Protein AF-A0A520EEW1-F1 (afdb_monomer)

Nearest PDB structures (foldseek):
  8c90-assembly1_P  TM=9.135E-01  e=3.456E-04  Escherichia coli
  8cvm-assembly1_o  TM=9.529E-01  e=2.545E-03  Cutibacterium acnes
  6wu9-assembly1_Q  TM=9.573E-01  e=3.967E-03  Enterococcus faecalis OG1RF
  8v9k-assembly1_R  TM=9.419E-01  e=5.742E-03  Mycolicibacterium smegmatis MC2 155

Solvent-accessible surface area (backbone atoms only — not comparable to full-atom values): 5316 Å² total; per-residue (Å²): 87,73,56,95,88,41,83,46,85,83,89,79,67,94,85,44,89,91,56,93,80,87,79,87,86,76,57,64,57,73,94,60,96,73,66,68,74,50,77,83,37,68,73,79,80,45,60,72,50,70,49,76,71,76,86,68,85,70,77,70,74,73,78,68,81,90,89,88,86,88,130

Foldseek 3Di:
DQDPNDDDDDDDDPPDPVDDDDDDPFAFDDDDPDPCVLVVDDDPVNDTHTPPPPPDDPPVVPPDDDDDDDD

Secondary structure (DSSP, 8-state):
-EETTEE------TT-TT---------B--S-SS-GGGSS--GGGGPPPB----TTSSSSTTSS-------

Mean predicted aligned error: 12.29 Å

Radius of gyration: 20.96 Å; Cα contacts (8 Å, |Δi|>4): 21; chains: 1; bounding box: 40×66×36 Å

pLDDT: mean 75.7, std 13.13, range [47.53, 89.56]

Sequence (71 aa):
KISSGEGVERTFQTYSPLIAAIEVKRRGDVRRAKLYYLRERSGRSARIKEKLQLRGAKSAAAAAAPAADAQ

Structure (mmCIF, N/CA/C/O backbone):
data_AF-A0A520EEW1-F1
#
_entry.id   AF-A0A520EEW1-F1
#
loop_
_atom_site.group_PDB
_atom_site.id
_atom_site.type_symbol
_atom_site.label_atom_id
_atom_site.label_alt_id
_atom_site.label_comp_id
_atom_site.label_asym_id
_atom_site.label_entity_id
_atom_site.label_seq_id
_atom_site.pdbx_PDB_ins_code
_atom_site.Cartn_x
_atom_site.Cartn_y
_atom_site.Cartn_z
_atom_site.occupancy
_atom_site.B_iso_or_equiv
_atom_site.auth_seq_id
_atom_site.auth_comp_id
_atom_site.auth_asym_id
_atom_site.auth_atom_id
_atom_site.pdbx_PDB_model_num
ATOM 1 N N . LYS A 1 1 ? 2.871 6.556 1.026 1.00 68.69 1 LYS A N 1
ATOM 2 C CA . LYS A 1 1 ? 2.069 7.619 0.360 1.00 68.69 1 LYS A CA 1
ATOM 3 C C . LYS A 1 1 ? 2.843 8.918 0.502 1.00 68.69 1 LYS A C 1
ATOM 5 O O . LYS A 1 1 ? 3.248 9.208 1.618 1.00 68.69 1 LYS A O 1
ATOM 10 N N . ILE A 1 2 ? 3.066 9.662 -0.583 1.00 67.12 2 ILE A N 1
ATOM 11 C CA . ILE A 1 2 ? 3.688 10.986 -0.471 1.00 67.12 2 ILE A CA 1
ATOM 12 C C . ILE A 1 2 ? 2.654 11.906 0.175 1.00 67.12 2 ILE A C 1
ATOM 14 O O . ILE A 1 2 ? 1.564 12.083 -0.372 1.00 67.12 2 ILE A O 1
ATOM 18 N N . SER A 1 3 ? 2.953 12.392 1.372 1.00 70.94 3 SER A N 1
ATOM 19 C CA . SER A 1 3 ? 2.135 13.384 2.067 1.00 70.94 3 SER A CA 1
ATOM 20 C C . SER A 1 3 ? 3.000 14.632 2.170 1.00 70.94 3 SER A C 1
ATOM 22 O O . SER A 1 3 ? 4.106 14.550 2.683 1.00 70.94 3 SER A O 1
ATOM 24 N N . SER A 1 4 ? 2.545 15.747 1.599 1.00 70.00 4 SER A N 1
ATOM 25 C CA . SER A 1 4 ? 3.264 17.033 1.647 1.00 70.00 4 SER A CA 1
ATOM 26 C C . SER A 1 4 ? 4.700 17.015 1.091 1.00 70.00 4 SER A C 1
ATOM 28 O O . SER A 1 4 ? 5.554 17.748 1.563 1.00 70.00 4 SER A O 1
ATOM 30 N N . GLY A 1 5 ? 4.975 16.183 0.081 1.00 73.88 5 GLY A N 1
ATOM 31 C CA . GLY A 1 5 ? 6.306 16.070 -0.536 1.00 73.88 5 GLY A CA 1
ATOM 32 C C . GLY A 1 5 ? 7.222 15.019 0.100 1.00 73.88 5 GLY A C 1
ATOM 33 O O . GLY A 1 5 ? 8.201 14.627 -0.528 1.00 73.88 5 GLY A O 1
ATOM 34 N N . GLU A 1 6 ? 6.857 14.467 1.260 1.00 75.12 6 GLU A N 1
ATOM 35 C CA . GLU A 1 6 ? 7.646 13.456 1.971 1.00 75.12 6 GLU A CA 1
ATOM 36 C C . GLU A 1 6 ? 7.022 12.054 1.880 1.00 75.12 6 GLU A C 1
ATOM 38 O O . GLU A 1 6 ? 5.798 11.865 1.913 1.00 75.12 6 GLU A O 1
ATOM 43 N N . GLY A 1 7 ? 7.871 11.034 1.727 1.00 76.06 7 GLY A N 1
ATOM 44 C CA . GLY A 1 7 ? 7.455 9.637 1.627 1.00 76.06 7 GLY A CA 1
ATOM 45 C C . GLY A 1 7 ? 7.068 9.060 2.987 1.00 76.06 7 GLY A C 1
ATOM 46 O O . GLY A 1 7 ? 7.936 8.750 3.789 1.00 76.06 7 GLY A O 1
ATOM 47 N N . VAL A 1 8 ? 5.769 8.855 3.232 1.00 81.94 8 VAL A N 1
ATOM 48 C CA . VAL A 1 8 ? 5.280 8.296 4.505 1.00 81.94 8 VAL A CA 1
ATOM 49 C C . VAL A 1 8 ? 4.902 6.821 4.358 1.00 81.94 8 VAL A C 1
ATOM 51 O O . VAL A 1 8 ? 4.052 6.465 3.526 1.00 81.94 8 VAL A O 1
ATOM 54 N N . GLU A 1 9 ? 5.482 5.975 5.208 1.00 84.25 9 GLU A N 1
ATOM 55 C CA . GLU A 1 9 ? 5.071 4.586 5.431 1.00 84.25 9 GLU A CA 1
ATOM 56 C C . GLU A 1 9 ? 4.173 4.493 6.671 1.00 84.25 9 GLU A C 1
ATOM 58 O O . GLU A 1 9 ? 4.405 5.172 7.667 1.00 84.25 9 GLU A O 1
ATOM 63 N N . ARG A 1 10 ? 3.115 3.676 6.609 1.00 85.81 10 ARG A N 1
ATOM 64 C CA . ARG A 1 10 ? 2.210 3.437 7.743 1.00 85.81 10 ARG A CA 1
ATOM 65 C C . ARG A 1 10 ? 1.979 1.943 7.899 1.00 85.81 10 ARG A C 1
ATOM 67 O O . ARG A 1 10 ? 1.607 1.282 6.930 1.00 85.81 10 ARG A O 1
ATOM 74 N N . THR A 1 11 ? 2.160 1.447 9.115 1.00 85.62 11 THR A N 1
ATOM 75 C CA . THR A 1 11 ? 1.816 0.078 9.501 1.00 85.62 11 THR A CA 1
ATOM 76 C C . THR A 1 11 ? 0.507 0.124 10.271 1.00 85.62 11 THR A C 1
ATOM 78 O O . THR A 1 11 ? 0.384 0.863 11.244 1.00 85.62 11 THR A O 1
ATOM 81 N N . PHE A 1 12 ? -0.472 -0.651 9.821 1.00 85.12 12 PHE A N 1
ATOM 82 C CA . PHE A 1 12 ? -1.785 -0.739 10.444 1.00 85.12 12 PHE A CA 1
ATOM 83 C C . PHE A 1 12 ? -1.980 -2.140 11.013 1.00 85.12 12 PHE A C 1
ATOM 85 O O . PHE A 1 12 ? -1.624 -3.124 10.366 1.00 85.12 12 PHE A O 1
ATOM 92 N N . GLN A 1 13 ? -2.547 -2.230 12.214 1.00 87.00 13 GLN A N 1
ATOM 93 C CA . GLN A 1 13 ? -2.984 -3.504 12.779 1.00 87.00 13 GLN A CA 1
ATOM 94 C C . GLN A 1 13 ? -4.371 -3.849 12.230 1.00 87.00 13 GLN A C 1
ATOM 96 O O . GLN A 1 13 ? -5.261 -3.004 12.251 1.00 87.00 13 GLN A O 1
ATOM 101 N N . THR A 1 14 ? -4.576 -5.084 11.775 1.00 84.31 14 THR A N 1
ATOM 102 C CA . THR A 1 14 ? -5.808 -5.495 11.076 1.00 84.31 14 THR A CA 1
ATOM 103 C C . THR A 1 14 ? -7.073 -5.400 11.932 1.00 84.31 14 THR A C 1
ATOM 105 O O . THR A 1 14 ? -8.134 -5.103 11.398 1.00 84.31 14 THR A O 1
ATOM 108 N N . TYR A 1 15 ? -6.964 -5.612 13.246 1.00 85.56 15 TYR A N 1
ATOM 109 C CA . TYR A 1 15 ? -8.102 -5.645 14.175 1.00 85.56 15 TYR A CA 1
ATOM 110 C C . TYR A 1 15 ? -8.140 -4.441 15.127 1.00 85.56 15 TYR A C 1
ATOM 112 O O . TYR A 1 15 ? -8.717 -4.516 16.208 1.00 85.56 15 TYR A O 1
ATOM 120 N N . SER A 1 16 ? -7.483 -3.334 14.770 1.00 87.19 16 SER A N 1
ATOM 121 C CA . SER A 1 16 ? -7.492 -2.141 15.619 1.00 87.19 16 SER A CA 1
ATOM 122 C C . SER A 1 16 ? -8.831 -1.399 15.520 1.00 87.19 16 SER A C 1
ATOM 124 O O . SER A 1 16 ? -9.278 -1.130 14.404 1.00 87.19 16 SER A O 1
ATOM 126 N N . PRO A 1 17 ? -9.425 -0.965 16.648 1.00 86.62 17 PRO A N 1
ATOM 127 C CA . PRO A 1 17 ? -10.662 -0.179 16.647 1.00 86.62 17 PRO A CA 1
ATOM 128 C C . PRO A 1 17 ? -10.479 1.237 16.076 1.00 86.62 17 PRO A C 1
ATOM 130 O O . PRO A 1 17 ? -11.455 1.922 15.795 1.00 86.62 17 PRO A O 1
ATOM 133 N N . LEU A 1 18 ? -9.234 1.687 15.884 1.00 89.00 18 LEU A N 1
ATOM 134 C CA . LEU A 1 18 ? -8.919 2.988 15.286 1.00 89.00 18 LEU A CA 1
AT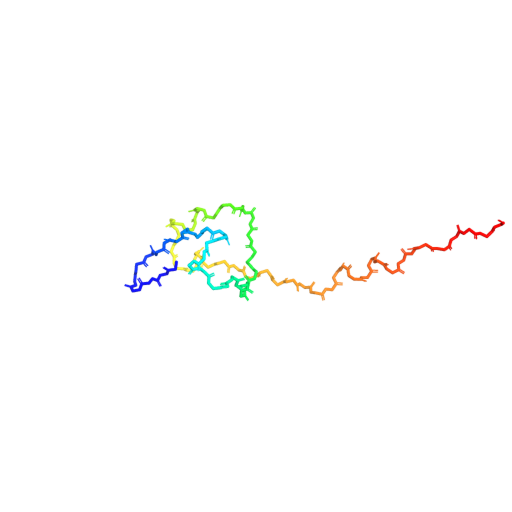OM 135 C C . LEU A 1 18 ? -9.158 3.028 13.766 1.00 89.00 18 LEU A C 1
ATOM 137 O O . LEU A 1 18 ? -9.071 4.096 13.159 1.00 89.00 18 LEU A O 1
ATOM 141 N N . ILE A 1 19 ? -9.411 1.879 13.132 1.00 85.25 19 ILE A N 1
ATOM 142 C CA . ILE A 1 19 ? -9.578 1.756 11.683 1.00 85.25 19 ILE A CA 1
ATOM 143 C C . ILE A 1 19 ? -11.045 1.457 11.381 1.00 85.25 19 ILE A C 1
ATOM 145 O O . ILE A 1 19 ? -11.559 0.421 11.782 1.00 85.25 19 ILE A O 1
ATOM 149 N N . ALA A 1 20 ? -11.703 2.340 10.627 1.00 88.50 20 ALA A N 1
ATOM 150 C CA . ALA A 1 20 ? -13.105 2.161 10.253 1.00 88.50 20 ALA A CA 1
ATOM 151 C C . ALA A 1 20 ? -13.309 1.027 9.229 1.00 88.50 20 ALA A C 1
ATOM 153 O O . ALA A 1 20 ? -14.138 0.148 9.434 1.00 88.50 20 ALA A O 1
ATOM 154 N N . ALA A 1 21 ? -12.562 1.042 8.119 1.00 84.06 21 ALA A N 1
ATOM 155 C CA . ALA A 1 21 ? -12.666 0.036 7.064 1.00 84.06 21 ALA A CA 1
ATOM 156 C C . ALA A 1 21 ? -11.398 -0.019 6.199 1.00 84.06 21 ALA A C 1
ATOM 158 O O . ALA A 1 21 ? -10.679 0.974 6.052 1.00 84.06 21 ALA A O 1
ATOM 159 N N . ILE A 1 22 ? -11.144 -1.183 5.592 1.00 86.94 22 ILE A N 1
ATOM 160 C CA . ILE A 1 22 ? -10.058 -1.402 4.630 1.00 86.94 22 ILE A CA 1
ATOM 161 C C . ILE A 1 22 ? -10.678 -1.825 3.294 1.00 86.94 22 ILE A C 1
ATOM 163 O O . ILE A 1 22 ? -11.131 -2.955 3.142 1.00 86.94 22 ILE A O 1
ATOM 167 N N . GLU A 1 23 ? -10.667 -0.925 2.310 1.00 88.31 23 GLU A N 1
ATOM 168 C CA . GLU A 1 23 ? -11.195 -1.182 0.965 1.00 88.31 23 GLU A CA 1
ATOM 169 C C . GLU A 1 23 ? -10.075 -1.333 -0.072 1.00 88.31 23 GLU A C 1
ATOM 171 O O . GLU A 1 23 ? -9.156 -0.509 -0.170 1.00 88.31 23 GLU A O 1
ATOM 176 N N . VAL A 1 24 ? -10.165 -2.373 -0.907 1.00 87.00 24 VAL A N 1
ATOM 177 C CA . VAL A 1 24 ? -9.210 -2.604 -1.998 1.00 87.00 24 VAL A CA 1
ATOM 178 C C . VAL A 1 24 ? -9.609 -1.772 -3.211 1.00 87.00 24 VAL A C 1
ATOM 180 O O . VAL A 1 24 ? -10.477 -2.162 -3.985 1.00 87.00 24 VAL A O 1
ATOM 183 N N . LYS A 1 25 ? -8.926 -0.642 -3.419 1.00 86.75 25 LYS A N 1
ATOM 184 C CA . LYS A 1 25 ? -9.188 0.231 -4.575 1.00 86.75 25 LYS A CA 1
ATOM 185 C C . LYS A 1 25 ? -8.779 -0.396 -5.908 1.00 86.75 25 LYS A C 1
ATOM 187 O O . LYS A 1 25 ? -9.522 -0.306 -6.876 1.00 86.75 25 LYS A O 1
ATOM 192 N N . ARG A 1 26 ? -7.570 -0.966 -5.981 1.00 86.31 26 ARG A N 1
ATOM 193 C CA . ARG A 1 26 ? -6.989 -1.563 -7.199 1.00 86.31 26 ARG A CA 1
ATOM 194 C C . ARG A 1 26 ? -6.055 -2.709 -6.835 1.00 86.31 26 ARG A C 1
ATOM 196 O O . ARG A 1 26 ? -5.400 -2.663 -5.792 1.00 86.31 26 ARG A O 1
ATOM 203 N N . ARG A 1 27 ? -5.961 -3.719 -7.702 1.00 85.31 27 ARG A N 1
ATOM 204 C CA . ARG A 1 27 ? -5.021 -4.841 -7.544 1.00 85.31 27 ARG A CA 1
ATOM 205 C C . ARG A 1 27 ? -3.772 -4.573 -8.378 1.00 85.31 27 ARG A C 1
ATOM 207 O O . ARG A 1 27 ? -3.864 -4.451 -9.592 1.00 85.31 27 ARG A O 1
ATOM 214 N N . GLY A 1 28 ? -2.611 -4.475 -7.739 1.00 85.56 28 GLY A N 1
ATOM 215 C CA . GLY A 1 28 ? -1.329 -4.316 -8.433 1.00 85.56 28 GLY A CA 1
ATOM 216 C C . GLY A 1 28 ? -0.770 -5.646 -8.943 1.00 85.56 28 GLY A C 1
ATOM 217 O O . GLY A 1 28 ? -0.981 -6.686 -8.320 1.00 85.56 28 GLY A O 1
ATOM 218 N N . ASP A 1 29 ? -0.046 -5.613 -10.060 1.00 86.50 29 ASP A N 1
ATOM 219 C CA . ASP A 1 29 ? 0.759 -6.735 -10.541 1.00 86.50 29 ASP A CA 1
ATOM 220 C C . ASP A 1 29 ? 2.155 -6.667 -9.909 1.00 86.50 29 ASP A C 1
ATOM 222 O O . ASP A 1 29 ? 2.974 -5.802 -10.232 1.00 86.50 29 ASP A O 1
ATOM 226 N N . VAL A 1 30 ? 2.402 -7.549 -8.942 1.00 88.69 30 VAL A N 1
ATOM 227 C CA . VAL A 1 30 ? 3.658 -7.627 -8.194 1.00 88.69 30 VAL A CA 1
ATOM 228 C C . VAL A 1 30 ? 4.105 -9.076 -8.071 1.00 88.69 30 VAL A C 1
ATOM 230 O O . VAL A 1 30 ? 3.296 -9.981 -7.882 1.00 88.69 30 VAL A O 1
ATOM 233 N N . ARG A 1 31 ? 5.422 -9.292 -8.156 1.00 86.56 31 ARG A N 1
ATOM 234 C CA . ARG A 1 31 ? 6.038 -10.626 -8.045 1.00 86.56 31 ARG A CA 1
ATOM 235 C C . ARG A 1 31 ? 6.503 -10.967 -6.630 1.00 86.56 31 ARG A C 1
ATOM 237 O O . ARG A 1 31 ? 6.667 -12.135 -6.308 1.00 86.56 31 ARG A O 1
ATOM 244 N N . ARG A 1 32 ? 6.767 -9.953 -5.798 1.00 87.06 32 ARG A N 1
ATOM 245 C CA . ARG A 1 32 ? 7.283 -10.115 -4.430 1.00 87.06 32 ARG A CA 1
ATOM 246 C C . ARG A 1 32 ? 6.189 -9.778 -3.421 1.00 87.06 32 ARG A C 1
ATOM 248 O O . ARG A 1 32 ? 5.493 -8.785 -3.600 1.00 87.06 32 ARG A O 1
ATOM 255 N N . ALA A 1 33 ? 6.089 -10.561 -2.345 1.00 87.94 33 ALA A N 1
ATOM 256 C CA . ALA A 1 33 ? 5.145 -10.306 -1.252 1.00 87.94 33 ALA A CA 1
ATOM 257 C C . ALA A 1 33 ? 5.514 -9.054 -0.435 1.00 87.94 33 ALA A C 1
ATOM 259 O O . ALA A 1 33 ? 4.643 -8.289 -0.032 1.00 87.94 33 ALA A O 1
ATOM 260 N N . LYS A 1 34 ? 6.816 -8.823 -0.217 1.00 88.94 34 LYS A N 1
ATOM 261 C CA . LYS A 1 34 ? 7.341 -7.635 0.469 1.00 88.94 34 LYS A CA 1
ATOM 262 C C . LYS A 1 34 ? 7.899 -6.650 -0.560 1.00 88.94 34 LYS A C 1
ATOM 264 O O . LYS A 1 34 ? 8.800 -6.991 -1.327 1.00 88.94 34 LYS A O 1
ATOM 269 N N . LEU A 1 35 ? 7.374 -5.424 -0.573 1.00 89.00 35 LEU A N 1
ATOM 270 C CA . LEU A 1 35 ? 7.673 -4.402 -1.588 1.00 89.00 35 LEU A CA 1
ATOM 271 C C . LEU A 1 35 ? 8.744 -3.387 -1.147 1.00 89.00 35 LEU A C 1
ATOM 273 O O . LEU A 1 35 ? 8.695 -2.228 -1.547 1.00 89.00 35 LEU A O 1
ATOM 277 N N . TYR A 1 36 ? 9.729 -3.804 -0.343 1.00 89.56 36 TYR A N 1
ATOM 278 C CA . TYR A 1 36 ? 10.758 -2.897 0.195 1.00 89.56 36 TYR A CA 1
ATOM 279 C C . TYR A 1 36 ? 11.568 -2.166 -0.880 1.00 89.56 36 TYR A C 1
ATOM 281 O O . TYR A 1 36 ? 12.000 -1.044 -0.660 1.00 89.56 36 TYR A O 1
ATOM 289 N N . TYR A 1 37 ? 11.692 -2.750 -2.074 1.00 85.75 37 TYR A N 1
ATOM 290 C CA . TYR A 1 37 ? 12.369 -2.12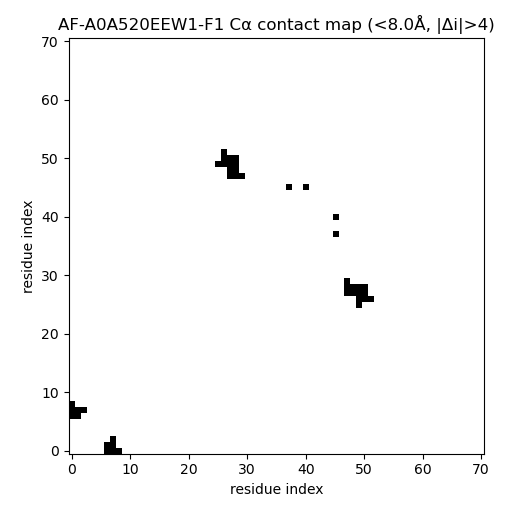2 -3.211 1.00 85.75 37 TYR A CA 1
ATOM 291 C C . TYR A 1 37 ? 11.705 -0.814 -3.681 1.00 85.75 37 TYR A C 1
ATOM 293 O O . TYR A 1 37 ? 12.297 -0.074 -4.461 1.00 85.75 37 TYR A O 1
ATOM 301 N N . LEU A 1 38 ? 10.469 -0.529 -3.254 1.00 85.81 38 LEU A N 1
ATOM 302 C CA . LEU A 1 38 ? 9.799 0.739 -3.542 1.00 85.81 38 LEU A CA 1
ATOM 303 C C . LEU A 1 38 ? 10.315 1.894 -2.674 1.00 85.81 38 LEU A C 1
ATOM 305 O O . LEU A 1 38 ? 10.046 3.038 -3.016 1.00 85.81 38 LEU A O 1
ATOM 309 N N . ARG A 1 39 ? 11.063 1.618 -1.596 1.00 86.12 39 ARG A N 1
ATOM 310 C CA . ARG A 1 39 ? 11.679 2.647 -0.736 1.00 86.12 39 ARG A CA 1
ATOM 311 C C . ARG A 1 39 ? 12.773 3.425 -1.455 1.00 86.12 39 ARG A C 1
ATOM 313 O O . ARG A 1 39 ? 12.886 4.630 -1.295 1.00 86.12 39 ARG A O 1
ATOM 320 N N . GLU A 1 40 ? 13.551 2.721 -2.268 1.00 84.12 40 GLU A N 1
ATOM 321 C CA . GLU A 1 40 ? 14.700 3.265 -3.000 1.00 84.12 40 GLU A CA 1
ATOM 322 C C . GLU A 1 40 ? 14.308 3.833 -4.372 1.00 84.12 40 GLU A C 1
ATOM 324 O O . GLU A 1 40 ? 15.105 4.492 -5.034 1.00 84.12 40 GLU A O 1
ATOM 329 N N . ARG A 1 41 ? 13.078 3.570 -4.836 1.00 83.62 41 ARG A N 1
ATOM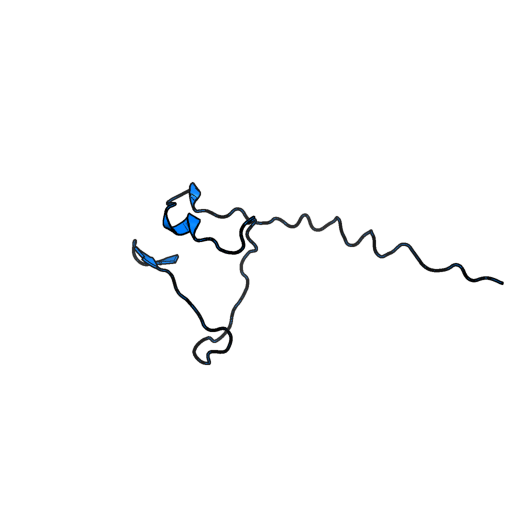 330 C CA . ARG A 1 41 ? 12.601 3.980 -6.163 1.00 83.62 41 ARG A CA 1
ATOM 331 C C . ARG A 1 41 ? 11.690 5.193 -6.061 1.00 83.62 41 ARG A C 1
ATOM 333 O O . ARG A 1 41 ? 10.750 5.209 -5.274 1.00 83.62 41 ARG A O 1
ATOM 340 N N . SER A 1 42 ? 11.900 6.172 -6.937 1.00 79.94 42 SER A N 1
ATOM 341 C CA . SER A 1 42 ? 11.077 7.380 -7.030 1.00 79.94 42 SER A CA 1
ATOM 342 C C . SER A 1 42 ? 10.504 7.587 -8.440 1.00 79.94 42 SER A C 1
ATOM 344 O O . SER A 1 42 ? 10.982 7.049 -9.442 1.00 79.94 42 SER A O 1
ATOM 346 N N . GLY A 1 43 ? 9.412 8.349 -8.531 1.00 81.31 43 GLY A N 1
ATOM 347 C CA . GLY A 1 43 ? 8.801 8.731 -9.806 1.00 81.31 43 GLY A CA 1
ATOM 348 C C . GLY A 1 43 ? 8.101 7.586 -10.552 1.00 81.31 43 GLY A C 1
ATOM 349 O O . GLY A 1 43 ? 7.310 6.830 -9.983 1.00 81.31 43 GLY A O 1
ATOM 350 N N . ARG A 1 44 ? 8.340 7.483 -11.869 1.00 7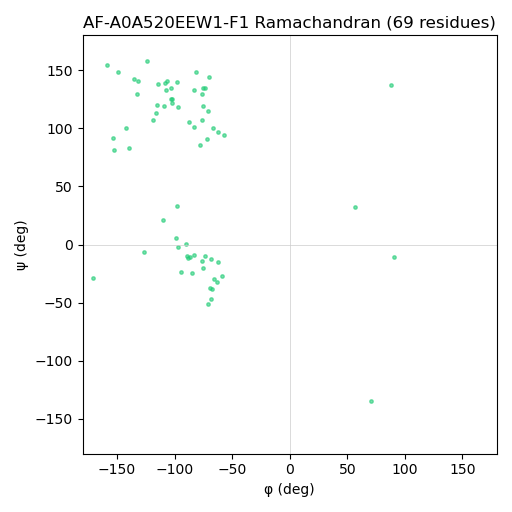6.50 44 ARG A N 1
ATOM 351 C CA .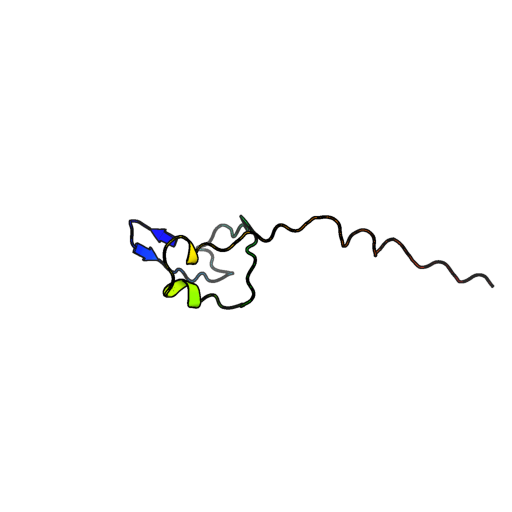 ARG A 1 44 ? 7.670 6.512 -12.764 1.00 76.50 44 ARG A CA 1
ATOM 352 C C . ARG A 1 44 ? 8.024 5.059 -12.437 1.00 76.50 44 ARG A C 1
ATOM 354 O O . ARG A 1 44 ? 7.185 4.186 -12.639 1.00 76.50 44 ARG A O 1
ATOM 361 N N . SER A 1 45 ? 9.224 4.809 -11.911 1.00 77.1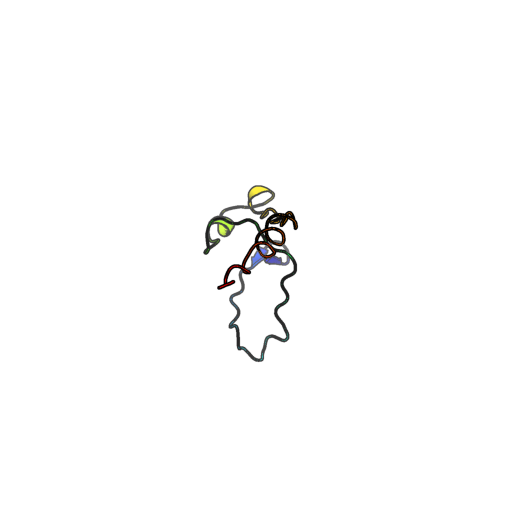9 45 SER A N 1
ATOM 362 C CA . SER A 1 45 ? 9.724 3.466 -11.584 1.00 77.19 45 SER A CA 1
ATOM 363 C C . SER A 1 45 ? 9.100 2.874 -10.313 1.00 77.19 45 SER A C 1
ATOM 365 O O . SER A 1 45 ? 9.102 1.655 -10.138 1.00 77.19 45 SER A O 1
ATOM 367 N N . ALA A 1 46 ? 8.537 3.726 -9.450 1.00 81.81 46 ALA A N 1
ATOM 368 C CA . ALA A 1 46 ? 7.829 3.331 -8.235 1.00 81.81 46 ALA A CA 1
ATOM 369 C C . ALA A 1 46 ? 6.341 3.016 -8.479 1.00 81.81 46 ALA A C 1
ATOM 371 O O . ALA A 1 46 ? 5.664 2.485 -7.597 1.00 81.81 46 ALA A O 1
ATOM 372 N N . ARG A 1 47 ? 5.800 3.340 -9.665 1.00 80.12 47 ARG A N 1
ATOM 373 C CA . ARG A 1 47 ? 4.393 3.068 -9.989 1.00 80.12 47 ARG A CA 1
ATOM 374 C C . ARG A 1 47 ? 4.191 1.581 -10.280 1.00 80.12 47 ARG A C 1
ATOM 376 O O . ARG A 1 47 ? 4.741 1.043 -11.237 1.00 80.12 47 ARG A O 1
ATOM 383 N N . ILE A 1 48 ? 3.354 0.936 -9.472 1.00 83.81 48 ILE A N 1
ATOM 384 C CA . ILE A 1 48 ? 2.931 -0.452 -9.678 1.00 83.81 48 ILE A CA 1
ATOM 385 C C . ILE A 1 48 ? 1.888 -0.484 -10.800 1.00 83.81 48 ILE A C 1
ATOM 387 O O . ILE A 1 48 ? 0.917 0.275 -10.768 1.00 83.81 48 ILE A O 1
ATOM 391 N N . LYS A 1 49 ? 2.089 -1.357 -11.792 1.00 81.75 49 LYS A N 1
ATOM 392 C CA . LYS A 1 49 ? 1.112 -1.590 -12.863 1.00 81.75 49 LYS A CA 1
ATOM 393 C C . LYS A 1 49 ? -0.108 -2.313 -12.302 1.00 81.75 49 LYS A C 1
ATOM 395 O O . LYS A 1 49 ? 0.013 -3.154 -11.417 1.00 81.75 49 LYS A O 1
ATOM 400 N N . GLU A 1 50 ? -1.284 -1.981 -12.811 1.00 83.75 50 GLU A N 1
ATOM 401 C CA . GLU A 1 50 ? -2.514 -2.647 -12.402 1.00 83.75 50 GLU A CA 1
ATOM 402 C C . GLU A 1 50 ? -2.582 -4.055 -12.997 1.00 83.75 50 GLU A C 1
ATOM 404 O O . GLU A 1 50 ? -2.310 -4.260 -14.182 1.00 83.75 50 GLU A O 1
ATOM 409 N N . LYS A 1 51 ? -2.956 -5.030 -12.167 1.00 78.31 51 LYS A N 1
ATOM 410 C CA . LYS A 1 51 ? -3.258 -6.385 -12.608 1.00 78.31 51 LYS A CA 1
ATOM 411 C C . LYS A 1 51 ? -4.647 -6.371 -13.228 1.00 78.31 51 LYS A C 1
ATOM 413 O O . LYS A 1 51 ? -5.641 -6.652 -12.558 1.00 78.31 51 LYS A O 1
ATOM 418 N N . LEU A 1 52 ? -4.697 -6.041 -14.515 1.00 72.88 52 LEU A N 1
ATOM 419 C CA . LEU A 1 52 ? -5.878 -6.234 -15.345 1.00 72.88 52 LEU A CA 1
ATOM 420 C C . LEU A 1 52 ? -6.155 -7.737 -15.391 1.00 72.88 52 LEU A C 1
ATOM 422 O O . LEU A 1 52 ? -5.514 -8.489 -16.123 1.00 72.88 52 LEU A O 1
ATOM 426 N N . GLN A 1 53 ? -7.069 -8.200 -14.541 1.00 63.75 53 GLN A N 1
ATOM 427 C CA . GLN A 1 53 ? -7.620 -9.535 -14.691 1.00 63.75 53 GLN A CA 1
ATOM 428 C C . GLN A 1 53 ? -8.411 -9.490 -15.995 1.00 63.75 53 GLN A C 1
ATOM 430 O O . GLN A 1 53 ? -9.515 -8.950 -16.008 1.00 63.75 53 GLN A O 1
ATOM 435 N N . LEU A 1 54 ? -7.835 -9.995 -17.093 1.00 61.38 54 LEU A N 1
ATOM 436 C CA . LEU A 1 54 ? -8.618 -10.372 -18.266 1.00 61.38 54 LEU A CA 1
ATOM 437 C C . LEU A 1 54 ? -9.643 -11.388 -17.767 1.00 61.38 54 LEU A C 1
ATOM 439 O O . LEU A 1 54 ? -9.358 -12.569 -17.555 1.00 61.38 54 LEU A O 1
ATOM 443 N N . ARG A 1 55 ? -10.819 -10.871 -17.436 1.00 57.84 55 ARG A N 1
ATOM 444 C CA . ARG A 1 55 ? -11.929 -11.609 -16.868 1.00 57.84 55 ARG A CA 1
ATOM 445 C C . ARG A 1 55 ? -12.472 -12.476 -18.000 1.00 57.84 55 ARG A C 1
ATOM 447 O O . ARG A 1 55 ? -13.282 -12.008 -18.785 1.00 57.84 55 ARG A O 1
ATOM 454 N N . GLY A 1 56 ? -11.952 -13.697 -18.129 1.00 52.72 56 GLY A N 1
ATOM 455 C CA . GLY A 1 56 ? -12.380 -14.625 -19.180 1.00 52.72 56 GLY A CA 1
ATOM 456 C C . GLY A 1 56 ? -11.855 -16.059 -19.081 1.00 52.72 56 GLY A C 1
ATOM 457 O O . GLY A 1 56 ? -12.552 -16.977 -19.482 1.00 52.72 56 GLY A O 1
ATOM 458 N N . ALA A 1 57 ? -10.678 -16.311 -18.501 1.00 56.53 57 ALA A N 1
ATOM 459 C CA . ALA A 1 57 ? -10.041 -17.626 -18.672 1.00 56.53 57 ALA A CA 1
ATOM 460 C C . ALA A 1 57 ? -10.394 -18.706 -17.625 1.00 56.53 57 ALA A C 1
ATOM 462 O O . ALA A 1 57 ? -9.858 -19.806 -17.708 1.00 56.53 57 ALA A O 1
ATOM 463 N N . LYS A 1 58 ? -11.251 -18.437 -16.622 1.00 53.41 58 LYS A N 1
ATOM 464 C CA . LYS A 1 58 ? -11.492 -19.412 -15.530 1.00 53.41 58 LYS A CA 1
ATOM 465 C C . LYS A 1 58 ? -12.945 -19.804 -15.250 1.00 53.41 58 LYS A C 1
ATOM 467 O O . LYS A 1 58 ? -13.147 -20.737 -14.487 1.00 53.41 58 LYS A O 1
ATOM 472 N N . SER A 1 59 ? -13.941 -19.175 -15.880 1.00 55.53 59 SER A N 1
ATOM 473 C CA . SER A 1 59 ? -15.345 -19.612 -15.763 1.00 55.53 59 SER A CA 1
ATOM 474 C C . SER A 1 59 ? -15.762 -20.652 -16.812 1.00 55.53 59 SER A C 1
ATOM 476 O O . SER A 1 59 ? -16.826 -21.235 -16.670 1.00 55.53 59 SER A O 1
ATOM 478 N N . ALA A 1 60 ? -14.938 -20.930 -17.831 1.00 55.06 60 ALA A N 1
ATOM 479 C CA . ALA A 1 60 ? -15.239 -21.945 -18.850 1.00 55.06 60 ALA A CA 1
ATOM 480 C C . ALA A 1 60 ? -14.839 -23.380 -18.440 1.00 55.06 60 ALA A C 1
ATOM 482 O O . ALA A 1 60 ? -15.422 -24.339 -18.926 1.00 55.06 60 ALA A O 1
ATOM 483 N N . ALA A 1 61 ? -13.876 -23.548 -17.527 1.00 55.12 61 ALA A N 1
ATOM 484 C CA . ALA A 1 61 ? -13.339 -24.869 -17.177 1.00 55.12 61 ALA A CA 1
ATOM 485 C C . ALA A 1 61 ? -14.175 -25.646 -16.139 1.00 55.12 61 ALA A C 1
ATOM 487 O O . ALA A 1 61 ? -13.902 -26.814 -15.902 1.00 55.12 61 ALA A O 1
ATOM 488 N N . ALA A 1 62 ? -15.175 -25.017 -15.510 1.00 55.59 62 ALA A N 1
ATOM 489 C CA . ALA A 1 62 ? -15.986 -25.636 -14.455 1.00 55.59 62 ALA A CA 1
ATOM 490 C C . ALA A 1 62 ? -17.326 -26.222 -14.949 1.00 55.59 62 ALA A C 1
ATOM 492 O O . ALA A 1 62 ? -18.060 -26.788 -14.150 1.00 55.59 62 ALA A O 1
ATOM 493 N N . ALA A 1 63 ? -17.657 -26.088 -16.240 1.00 56.25 63 ALA A N 1
ATOM 494 C CA . ALA A 1 63 ? -18.923 -26.570 -16.808 1.00 56.25 63 ALA A CA 1
ATOM 495 C C . ALA A 1 63 ? -18.813 -27.930 -17.534 1.00 56.25 63 ALA A C 1
ATOM 497 O O . ALA A 1 63 ? -19.786 -28.376 -18.134 1.00 56.25 63 ALA A O 1
ATOM 498 N N . ALA A 1 64 ? -17.653 -28.595 -17.496 1.00 58.97 64 ALA A N 1
ATOM 499 C CA . ALA A 1 64 ? -17.448 -29.905 -18.111 1.00 58.97 64 ALA A CA 1
ATOM 500 C C . ALA A 1 64 ? -17.128 -30.963 -17.036 1.00 58.97 64 ALA A C 1
ATOM 502 O O . ALA A 1 64 ? -16.054 -3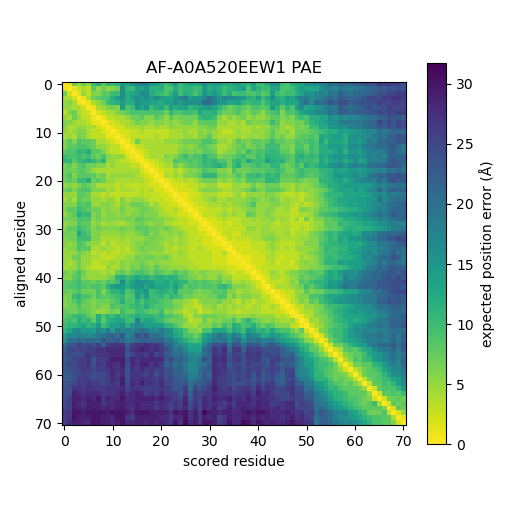0.918 -16.443 1.00 58.97 64 ALA A O 1
ATOM 503 N N . ALA A 1 65 ? -18.054 -31.917 -16.868 1.00 59.09 65 ALA A N 1
ATOM 504 C CA . ALA A 1 65 ? -18.074 -33.094 -15.975 1.00 59.09 65 ALA A CA 1
ATOM 505 C C . ALA A 1 65 ? -18.650 -32.868 -14.555 1.00 59.09 65 ALA A C 1
ATOM 507 O O . ALA A 1 65 ? -18.311 -31.862 -13.933 1.00 59.09 65 ALA A O 1
ATOM 508 N N . PRO A 1 66 ? -19.490 -33.788 -14.014 1.00 55.72 66 PRO A N 1
ATOM 509 C CA . PRO A 1 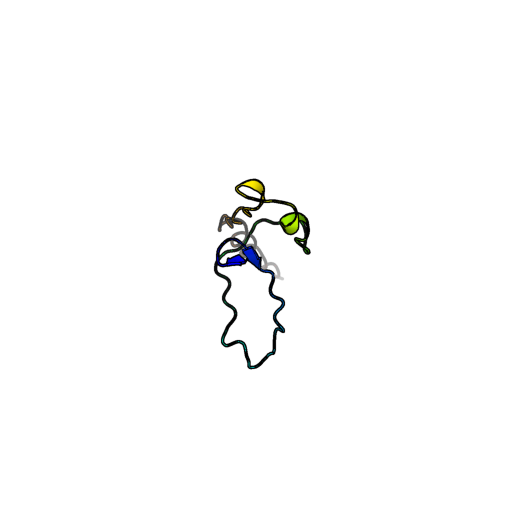66 ? -19.612 -35.214 -14.371 1.00 55.72 66 PRO A CA 1
ATOM 510 C C . PRO A 1 66 ? -21.059 -35.723 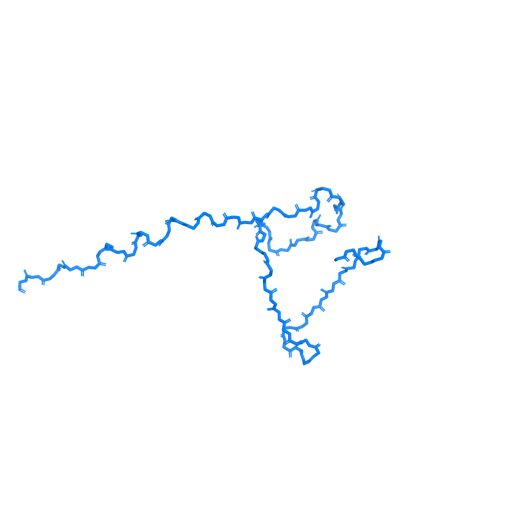-14.607 1.00 55.72 66 PRO A C 1
ATOM 512 O O . PRO A 1 66 ? -21.973 -35.411 -13.852 1.00 55.72 66 PRO A O 1
ATOM 515 N N . ALA A 1 67 ? -21.256 -36.583 -15.609 1.00 54.62 67 ALA A N 1
ATOM 516 C CA . ALA A 1 67 ? -22.384 -37.520 -15.663 1.00 54.62 67 ALA A CA 1
ATOM 517 C C . ALA A 1 67 ? -21.974 -38.739 -16.501 1.00 54.62 67 ALA A C 1
ATOM 519 O O . ALA A 1 67 ? -22.088 -38.730 -17.725 1.00 54.62 67 ALA A O 1
ATOM 520 N N . ALA A 1 68 ? -21.438 -39.759 -15.837 1.00 57.56 68 ALA A N 1
ATOM 521 C CA . ALA A 1 68 ? -21.257 -41.087 -16.405 1.00 57.56 68 ALA A CA 1
ATOM 522 C C . ALA A 1 68 ? -21.291 -42.110 -15.263 1.00 57.56 68 ALA A C 1
ATOM 524 O O . ALA A 1 68 ? -20.248 -42.522 -14.781 1.00 57.56 68 ALA A O 1
ATOM 525 N N . ASP A 1 69 ? -22.501 -42.468 -14.840 1.00 51.81 69 ASP A N 1
ATOM 526 C CA . ASP A 1 69 ? -22.810 -43.762 -14.231 1.00 51.81 69 ASP A CA 1
ATOM 527 C C . ASP A 1 69 ? -24.194 -44.165 -14.751 1.00 51.81 69 ASP A C 1
ATOM 529 O O . ASP A 1 69 ? -25.224 -43.619 -14.353 1.00 51.81 69 ASP A O 1
ATOM 533 N N . ALA A 1 70 ? -24.188 -45.053 -15.741 1.00 47.53 70 ALA A N 1
ATOM 534 C CA . ALA A 1 70 ? -25.362 -45.696 -16.307 1.00 47.53 70 ALA A CA 1
ATOM 535 C C . ALA A 1 70 ? -25.011 -47.164 -16.558 1.00 47.53 70 ALA A C 1
ATOM 537 O O . ALA A 1 70 ? -24.621 -47.509 -17.673 1.00 47.53 70 ALA A O 1
ATOM 538 N N . GLN A 1 71 ? -25.115 -47.979 -15.506 1.00 51.00 71 GLN A N 1
ATOM 539 C CA . GLN A 1 71 ? -25.539 -49.384 -15.518 1.00 51.00 71 GLN A CA 1
ATOM 540 C C . GLN A 1 71 ? -26.224 -49.686 -14.186 1.00 51.00 71 GLN A C 1
ATOM 542 O O . GLN A 1 71 ? -25.681 -49.252 -13.146 1.00 51.00 71 GLN A O 1
#